Protein AF-A0A2V8XTC1-F1 (afdb_monomer_lite)

Structure (mmCIF, N/CA/C/O backbone):
data_AF-A0A2V8XTC1-F1
#
_entry.id   AF-A0A2V8XTC1-F1
#
loop_
_atom_site.group_PDB
_atom_site.id
_atom_site.type_symbol
_atom_site.label_atom_id
_atom_site.label_alt_id
_atom_site.label_comp_id
_atom_site.label_asym_id
_atom_site.label_entity_id
_atom_site.label_seq_id
_atom_site.pdbx_PDB_ins_code
_atom_site.Cartn_x
_atom_site.Cartn_y
_atom_site.Cartn_z
_atom_site.occupancy
_atom_site.B_iso_or_equiv
_atom_site.auth_seq_id
_atom_site.auth_comp_id
_atom_site.auth_asym_id
_atom_site.auth_atom_id
_atom_site.pdbx_PDB_model_num
ATOM 1 N N . MET A 1 1 ? -9.646 3.816 10.257 1.00 44.22 1 MET A N 1
ATOM 2 C CA . MET A 1 1 ? -8.232 3.570 10.601 1.00 44.22 1 MET A CA 1
ATOM 3 C C . MET A 1 1 ? -7.384 4.729 10.147 1.00 44.22 1 MET A C 1
ATOM 5 O O . MET A 1 1 ? -6.942 4.782 9.006 1.00 44.22 1 MET A O 1
ATOM 9 N N . PHE A 1 2 ? -7.213 5.684 11.042 1.00 36.72 2 PHE A N 1
ATOM 10 C CA . PHE A 1 2 ? -6.296 6.795 10.855 1.00 36.72 2 PHE A CA 1
ATOM 11 C C . PHE A 1 2 ? -5.339 6.811 12.044 1.00 36.72 2 PHE A C 1
ATOM 13 O O . PHE A 1 2 ? -5.648 6.252 13.095 1.00 36.72 2 PHE A O 1
ATOM 20 N N . LEU A 1 3 ? -4.159 7.390 11.849 1.00 37.78 3 LEU A N 1
ATOM 21 C CA . LEU A 1 3 ? -3.193 7.624 12.916 1.00 37.78 3 LEU A CA 1
ATOM 22 C C . LEU A 1 3 ? -3.721 8.790 13.762 1.00 37.78 3 LEU A C 1
ATOM 24 O 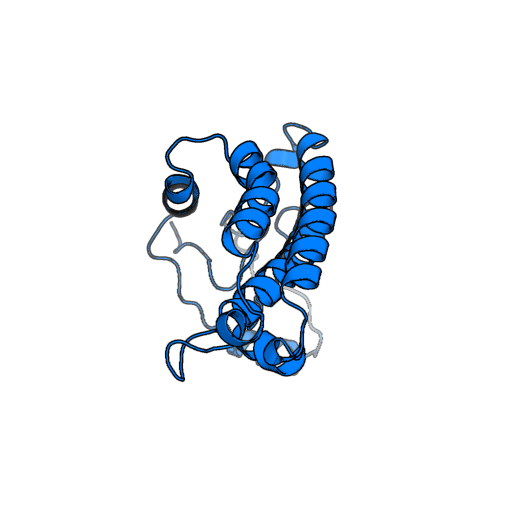O . LEU A 1 3 ? -4.017 9.846 13.206 1.00 37.78 3 LEU A O 1
ATOM 28 N N . SER A 1 4 ? -3.881 8.580 15.069 1.00 32.84 4 SER A N 1
ATOM 29 C CA . SER A 1 4 ? -4.336 9.607 16.015 1.00 32.84 4 SER A CA 1
ATOM 30 C C . SER A 1 4 ? -3.265 9.810 17.093 1.00 32.84 4 SER A C 1
ATOM 32 O O . SER A 1 4 ? -2.780 8.820 17.640 1.00 32.84 4 SER A O 1
ATOM 34 N N . PRO A 1 5 ? -2.900 11.054 17.431 1.00 33.25 5 PRO A N 1
ATOM 35 C CA . PRO A 1 5 ? -2.141 11.403 18.615 1.00 33.25 5 PRO A CA 1
ATOM 36 C C . PRO A 1 5 ? -3.135 11.659 19.755 1.00 33.25 5 PRO A C 1
ATOM 38 O O . PRO A 1 5 ? -3.891 12.624 19.717 1.00 33.25 5 PRO A O 1
ATOM 41 N N . TYR A 1 6 ? -3.177 10.779 20.752 1.00 38.81 6 TYR A N 1
ATOM 42 C CA . TYR A 1 6 ? -3.817 11.091 22.031 1.00 38.81 6 TYR A CA 1
ATOM 43 C C . TYR A 1 6 ? -2.766 11.153 23.141 1.00 38.81 6 TYR A C 1
ATOM 45 O O . TYR A 1 6 ? -1.759 10.444 23.118 1.00 38.81 6 TYR A O 1
ATOM 53 N N . VAL A 1 7 ? -3.030 12.060 24.079 1.00 35.69 7 VAL A N 1
ATOM 54 C CA . VAL A 1 7 ? -2.237 12.411 25.260 1.00 35.69 7 VAL A CA 1
ATOM 55 C C . VAL A 1 7 ? -2.168 11.227 26.230 1.00 35.69 7 VAL A C 1
ATOM 57 O O . VAL A 1 7 ? -3.188 10.618 26.545 1.00 35.69 7 VAL A O 1
ATOM 60 N N . VAL A 1 8 ? -0.968 10.909 26.723 1.00 35.47 8 VAL A N 1
ATOM 61 C CA . VAL A 1 8 ? -0.780 9.962 27.833 1.00 35.47 8 VAL A CA 1
ATOM 62 C C . VAL A 1 8 ? -0.975 10.742 29.141 1.00 35.47 8 VAL A C 1
ATOM 64 O O . VAL A 1 8 ? -0.319 11.774 29.293 1.00 35.47 8 VAL A O 1
ATOM 67 N N . PRO A 1 9 ? -1.827 10.302 30.088 1.00 28.55 9 PRO A N 1
ATOM 68 C CA . PRO A 1 9 ? -1.880 10.902 31.417 1.00 28.55 9 PRO A CA 1
ATOM 69 C C . PRO A 1 9 ? -0.514 10.757 32.086 1.00 28.55 9 PRO A C 1
ATOM 71 O O . PRO A 1 9 ? 0.107 9.696 32.009 1.00 28.55 9 PRO A O 1
ATOM 74 N N . THR A 1 10 ? -0.040 11.817 32.730 1.00 32.25 10 THR A N 1
ATOM 75 C CA . THR A 1 10 ? 1.204 11.847 33.501 1.00 32.25 10 THR A CA 1
ATOM 76 C C . THR A 1 10 ? 1.206 10.719 34.532 1.00 32.25 10 THR A C 1
ATOM 78 O O . THR A 1 10 ? 0.569 10.808 35.578 1.00 32.25 10 THR A O 1
ATOM 81 N N . MET A 1 11 ? 1.919 9.635 34.230 1.00 27.53 11 MET A N 1
ATOM 82 C CA . MET A 1 11 ? 2.185 8.570 35.185 1.00 27.53 11 MET A CA 1
ATOM 83 C C . MET A 1 11 ? 3.325 9.070 36.072 1.00 27.53 11 MET A C 1
ATOM 85 O O . MET A 1 11 ? 4.470 9.181 35.633 1.00 27.53 11 MET A O 1
ATOM 89 N N . THR A 1 12 ? 2.993 9.491 37.291 1.00 29.25 12 THR A N 1
ATOM 90 C CA . THR A 1 12 ? 3.982 9.910 38.283 1.00 29.25 12 THR A CA 1
ATOM 91 C C . THR A 1 12 ? 4.920 8.745 38.574 1.00 29.25 12 THR A C 1
ATOM 93 O O . THR A 1 12 ? 4.480 7.661 38.951 1.00 29.25 12 THR A O 1
ATOM 96 N N . LEU A 1 13 ? 6.214 8.991 38.362 1.00 35.03 13 LEU A N 1
ATOM 97 C CA . LEU A 1 13 ? 7.326 8.089 38.638 1.00 35.03 13 LEU A CA 1
ATOM 98 C C . LEU A 1 13 ? 7.396 7.772 40.134 1.00 35.03 13 LEU A C 1
ATOM 100 O O . LEU A 1 13 ? 8.091 8.454 40.878 1.00 35.03 13 LEU A O 1
ATOM 104 N N . THR A 1 14 ? 6.729 6.707 40.557 1.00 34.66 14 THR A N 1
ATOM 105 C CA . THR A 1 14 ? 7.167 5.911 41.704 1.00 34.66 14 THR A CA 1
ATOM 106 C C . THR A 1 14 ? 6.789 4.456 41.467 1.00 34.66 14 THR A C 1
ATOM 108 O O . THR A 1 14 ? 5.616 4.148 41.285 1.00 34.66 14 THR A O 1
ATOM 111 N N . ASP A 1 15 ? 7.815 3.607 41.541 1.00 30.95 15 ASP A N 1
ATOM 112 C CA . ASP A 1 15 ? 7.792 2.146 41.666 1.00 30.95 15 ASP A CA 1
ATOM 113 C C . ASP A 1 15 ? 7.724 1.305 40.374 1.00 30.95 15 ASP A C 1
ATOM 115 O O . ASP A 1 15 ? 6.682 1.130 39.754 1.00 30.95 15 ASP A O 1
ATOM 119 N N . VAL A 1 16 ? 8.880 0.800 39.923 1.00 31.53 16 VAL A N 1
ATOM 120 C CA . VAL A 1 16 ? 9.349 -0.581 40.170 1.00 31.53 16 VAL A CA 1
ATOM 121 C C . VAL A 1 16 ? 10.776 -0.701 39.612 1.00 31.53 16 VAL A C 1
ATOM 123 O O . VAL A 1 16 ? 11.065 -0.398 38.454 1.00 31.53 16 VAL A O 1
ATOM 126 N N . THR A 1 17 ? 11.689 -1.141 40.469 1.00 42.09 17 THR A N 1
ATOM 127 C CA . THR A 1 17 ? 13.104 -1.397 40.204 1.00 42.09 17 THR A CA 1
ATOM 128 C C . THR A 1 17 ? 13.308 -2.730 39.468 1.00 42.09 17 THR A C 1
ATOM 130 O O . THR A 1 17 ? 12.996 -3.802 39.981 1.00 42.09 17 THR A O 1
ATOM 133 N N . SER A 1 18 ? 13.884 -2.698 38.262 1.00 32.44 18 SER A N 1
ATOM 134 C CA . SER A 1 18 ? 14.581 -3.853 37.664 1.00 32.44 18 SER A CA 1
ATOM 135 C C . SER A 1 18 ? 15.552 -3.420 36.557 1.00 32.44 18 SER A C 1
ATOM 137 O O . SER A 1 18 ? 15.202 -2.560 35.745 1.00 32.44 18 SER A O 1
ATOM 139 N N . PRO A 1 19 ? 16.771 -3.994 36.484 1.00 39.88 19 PRO A N 1
ATOM 140 C CA . PRO A 1 19 ? 17.790 -3.565 35.539 1.00 39.88 19 PRO A CA 1
ATOM 141 C C . PRO A 1 19 ? 17.602 -4.284 34.195 1.00 39.88 19 PRO A C 1
ATOM 143 O O . PRO A 1 19 ? 18.129 -5.368 33.972 1.00 39.88 19 PRO A O 1
ATOM 146 N N . MET A 1 20 ? 16.865 -3.668 33.270 1.00 31.33 20 MET A N 1
ATOM 147 C CA . MET A 1 20 ? 16.914 -4.004 31.838 1.00 31.33 20 MET A CA 1
ATOM 148 C C . MET A 1 20 ? 17.448 -2.812 31.043 1.00 31.33 20 MET A C 1
ATOM 150 O O . MET A 1 20 ? 16.765 -2.192 30.230 1.00 31.33 20 MET A O 1
ATOM 154 N N . THR A 1 21 ? 18.706 -2.471 31.294 1.00 49.88 21 THR A N 1
ATOM 155 C CA . THR A 1 21 ? 19.408 -1.383 30.613 1.00 49.88 21 THR A CA 1
ATOM 156 C C . THR A 1 21 ? 20.340 -1.973 29.561 1.00 49.88 21 THR A C 1
ATOM 158 O O . THR A 1 21 ? 21.484 -2.259 29.886 1.00 49.88 21 THR A O 1
ATOM 161 N N . THR A 1 22 ? 19.880 -2.174 28.313 1.00 48.62 22 THR A N 1
ATOM 162 C CA . THR A 1 22 ? 20.702 -1.863 27.108 1.00 48.62 22 THR A CA 1
ATOM 163 C C . THR A 1 22 ? 20.023 -1.989 25.737 1.00 48.62 22 THR A C 1
ATOM 165 O O . THR A 1 22 ? 20.509 -1.353 24.811 1.00 48.62 22 THR A O 1
ATOM 168 N N . THR A 1 23 ? 18.901 -2.690 25.540 1.00 37.75 23 THR A N 1
ATOM 169 C CA . THR A 1 23 ? 18.301 -2.774 24.178 1.00 37.75 23 THR A CA 1
ATOM 170 C C . THR A 1 23 ? 17.239 -1.701 23.925 1.00 37.75 23 THR A C 1
ATOM 172 O O . THR A 1 23 ? 17.236 -1.059 22.873 1.00 37.75 23 THR A O 1
ATOM 175 N N . SER A 1 24 ? 16.390 -1.417 24.915 1.00 39.69 24 SER A N 1
ATOM 176 C CA . SER A 1 24 ? 15.317 -0.419 24.787 1.00 39.69 24 SER A CA 1
ATOM 177 C C . SER A 1 24 ? 15.843 1.011 24.636 1.00 39.69 24 SER A C 1
ATOM 179 O O . SER A 1 24 ? 15.265 1.792 23.891 1.00 39.69 24 SER A O 1
ATOM 181 N N . ALA A 1 25 ? 16.970 1.348 25.272 1.00 34.09 25 ALA A N 1
ATOM 182 C CA . ALA A 1 25 ? 17.568 2.686 25.204 1.00 34.09 25 ALA A CA 1
ATOM 183 C C . ALA A 1 25 ? 18.277 2.971 23.862 1.00 34.09 25 ALA A C 1
ATOM 185 O O . ALA A 1 25 ? 18.259 4.099 23.376 1.00 34.09 25 ALA A O 1
ATOM 186 N N . ILE A 1 26 ? 18.863 1.948 23.228 1.00 38.28 26 ILE A N 1
ATOM 187 C CA . ILE A 1 26 ? 19.508 2.081 21.910 1.00 38.28 26 ILE A CA 1
ATOM 188 C C . ILE A 1 26 ? 18.448 2.209 20.810 1.00 38.28 26 ILE A C 1
ATOM 190 O O . ILE A 1 26 ? 18.603 3.012 19.891 1.00 38.28 26 ILE A O 1
ATOM 194 N N . LEU A 1 27 ? 17.330 1.486 20.940 1.00 38.28 27 LEU A N 1
ATOM 195 C CA . LEU A 1 27 ? 16.167 1.676 20.074 1.00 38.28 27 LEU A CA 1
ATOM 196 C C . LEU A 1 27 ? 15.489 3.029 20.330 1.00 38.28 27 LEU A C 1
ATOM 198 O O . LEU A 1 27 ? 15.091 3.668 19.364 1.00 38.28 27 LEU A O 1
ATOM 202 N N . ALA A 1 28 ? 15.430 3.495 21.587 1.00 37.81 28 ALA A N 1
ATOM 203 C CA . ALA A 1 28 ? 14.896 4.806 21.977 1.00 37.81 28 ALA A CA 1
ATOM 204 C C . ALA A 1 28 ? 15.588 5.983 21.268 1.00 37.81 28 ALA A C 1
ATOM 206 O O . ALA A 1 28 ? 14.940 6.915 20.802 1.00 37.81 28 ALA A O 1
ATOM 207 N N . LYS A 1 29 ? 16.917 5.918 21.151 1.00 33.94 29 LYS A N 1
ATOM 208 C CA . LYS A 1 29 ? 17.742 7.022 20.642 1.00 33.94 29 LYS A CA 1
ATOM 209 C C . LYS A 1 29 ? 17.672 7.208 19.119 1.00 33.94 29 LYS A C 1
ATOM 211 O O . LYS A 1 29 ? 18.018 8.270 18.619 1.00 33.94 29 LYS A O 1
ATOM 216 N N . ARG A 1 30 ? 17.226 6.196 18.361 1.00 39.25 30 ARG A N 1
ATOM 217 C CA . ARG A 1 30 ? 17.163 6.259 16.886 1.00 39.25 30 ARG A CA 1
ATOM 218 C C . ARG A 1 30 ? 15.951 7.040 16.353 1.00 39.25 30 ARG A C 1
ATOM 220 O O . ARG A 1 30 ? 15.934 7.363 15.171 1.00 39.25 30 ARG A O 1
ATOM 227 N N . TRP A 1 31 ? 14.954 7.337 17.188 1.00 41.47 31 TRP A N 1
ATOM 228 C CA . TRP A 1 31 ? 13.700 7.987 16.772 1.00 41.47 31 TRP A CA 1
ATOM 229 C C . TRP A 1 31 ? 13.466 9.362 17.403 1.00 41.47 31 TRP A C 1
ATOM 231 O O . TRP A 1 31 ? 12.316 9.791 17.476 1.00 41.47 31 TRP A O 1
ATOM 241 N N . GLU A 1 32 ? 14.525 10.066 17.826 1.00 41.97 32 GLU A N 1
ATOM 242 C CA . GLU A 1 32 ? 14.412 11.466 18.258 1.00 41.97 32 GLU A CA 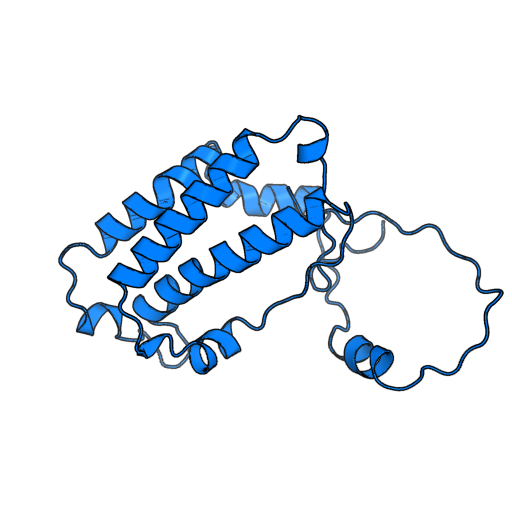1
ATOM 243 C C . GLU A 1 32 ? 13.554 12.274 17.266 1.00 41.97 32 GLU A C 1
ATOM 245 O O . GLU A 1 32 ? 13.767 12.299 16.054 1.00 41.97 32 GLU A O 1
ATOM 250 N N . THR A 1 33 ? 12.474 12.809 17.824 1.00 50.22 33 THR A N 1
ATOM 251 C CA . THR A 1 33 ? 11.203 13.133 17.182 1.00 50.22 33 THR A CA 1
ATOM 252 C C . THR A 1 33 ? 11.256 14.390 16.321 1.00 50.22 33 THR A C 1
ATOM 254 O O . THR A 1 33 ? 11.478 15.479 16.842 1.00 50.22 33 THR A O 1
ATOM 257 N N . ASN A 1 34 ? 10.863 14.273 15.051 1.00 50.69 34 ASN A N 1
ATOM 258 C CA . ASN A 1 34 ? 10.233 15.384 14.339 1.00 50.69 34 ASN A CA 1
ATOM 259 C C . ASN A 1 34 ? 8.761 15.429 14.762 1.00 50.69 34 ASN A C 1
ATOM 261 O O . ASN A 1 34 ? 7.925 14.722 14.197 1.00 50.69 34 ASN A O 1
ATOM 265 N N . ALA A 1 35 ? 8.446 16.208 15.799 1.00 57.38 35 ALA A N 1
ATOM 266 C CA . ALA A 1 35 ? 7.053 16.512 16.109 1.00 57.38 35 ALA A CA 1
ATOM 267 C C . ALA A 1 35 ? 6.410 17.172 14.880 1.00 57.38 35 ALA A C 1
ATOM 269 O O . ALA A 1 35 ? 7.008 18.038 14.239 1.00 57.38 35 ALA A O 1
ATOM 270 N N . MET A 1 36 ? 5.213 16.728 14.507 1.00 63.53 36 MET A N 1
ATOM 271 C CA . MET A 1 36 ? 4.511 17.320 13.376 1.00 63.53 36 MET A CA 1
ATOM 272 C C . MET A 1 36 ? 4.039 18.729 13.745 1.00 63.53 36 MET A C 1
ATOM 274 O O . MET A 1 36 ? 3.372 18.900 14.763 1.00 63.53 36 MET A O 1
ATOM 278 N N . ASN A 1 37 ? 4.310 19.710 12.879 1.00 79.44 37 ASN A N 1
ATOM 279 C CA . ASN A 1 37 ? 3.767 21.075 12.974 1.00 79.44 37 ASN A CA 1
ATOM 280 C C . ASN A 1 37 ? 2.285 21.148 12.533 1.00 79.44 37 ASN A C 1
ATOM 282 O O . ASN A 1 37 ? 1.853 22.137 11.946 1.00 79.44 37 ASN A O 1
ATOM 286 N N . GLU A 1 38 ? 1.520 20.075 12.736 1.00 75.19 38 GLU A N 1
ATOM 287 C CA . GLU A 1 38 ? 0.093 19.994 12.422 1.00 75.19 38 GLU A CA 1
ATOM 288 C C . GLU A 1 38 ? -0.611 19.029 13.388 1.00 75.19 38 GLU A C 1
ATOM 290 O O . GLU A 1 38 ? -0.014 18.065 13.879 1.00 75.19 38 GLU A O 1
ATOM 295 N N . THR A 1 39 ? -1.897 19.275 13.641 1.00 84.44 39 THR A N 1
ATOM 296 C CA . THR A 1 39 ? -2.746 18.384 14.440 1.00 84.44 39 THR A CA 1
ATOM 297 C C . THR A 1 39 ? -3.089 17.106 13.675 1.00 84.44 39 THR A C 1
ATOM 299 O O . THR A 1 39 ? -2.952 17.008 12.452 1.00 84.44 39 THR A O 1
ATOM 302 N N . ALA A 1 40 ? -3.630 16.118 14.389 1.00 77.75 40 ALA A N 1
ATOM 303 C CA . ALA A 1 40 ? -4.163 14.890 13.799 1.00 77.75 40 ALA A CA 1
ATOM 304 C C . ALA A 1 40 ? -5.174 15.158 12.680 1.00 77.75 40 ALA A C 1
ATOM 306 O O . ALA A 1 40 ? -5.114 14.547 11.611 1.00 77.75 40 ALA A O 1
ATOM 307 N N . GLN A 1 41 ? -6.126 16.063 12.935 1.00 81.88 41 GLN A N 1
ATOM 308 C CA . GLN A 1 41 ? -7.172 16.376 11.970 1.00 81.88 41 GLN A CA 1
ATOM 309 C C . GLN A 1 41 ? -6.585 17.068 10.743 1.00 81.88 41 GLN A C 1
ATOM 311 O O . GLN A 1 41 ? -6.959 16.709 9.629 1.00 81.88 41 GLN A O 1
ATOM 316 N N . GLN A 1 42 ? -5.648 18.002 10.930 1.00 87.12 42 GLN A N 1
ATOM 317 C CA . GLN A 1 42 ? -4.963 18.679 9.826 1.00 87.12 42 GLN A CA 1
ATOM 318 C C . GLN A 1 42 ? -4.183 17.678 8.965 1.00 87.12 42 GLN A C 1
ATOM 320 O O . GLN A 1 42 ? -4.339 17.670 7.742 1.00 87.12 42 GLN A O 1
ATOM 325 N N . TYR A 1 43 ? -3.461 16.747 9.596 1.00 84.06 43 TYR A N 1
ATOM 326 C CA . TYR A 1 43 ? -2.783 15.659 8.895 1.00 84.06 43 TYR A CA 1
ATOM 327 C C . TYR A 1 43 ? -3.762 14.796 8.088 1.00 84.06 43 TYR A C 1
ATOM 329 O O . TYR A 1 43 ? -3.562 14.568 6.893 1.00 84.06 43 TYR A O 1
ATOM 337 N N . ILE A 1 44 ? -4.853 14.334 8.709 1.00 84.94 44 ILE A N 1
ATOM 338 C CA . ILE A 1 44 ? -5.868 13.509 8.038 1.00 84.94 44 ILE A CA 1
ATOM 339 C C . ILE A 1 44 ? -6.487 14.269 6.862 1.00 84.94 44 ILE A C 1
ATOM 341 O O . ILE A 1 44 ? -6.621 13.699 5.778 1.00 84.94 44 ILE A O 1
ATOM 345 N N . GLN A 1 45 ? -6.826 15.548 7.031 1.00 87.62 45 GLN A N 1
ATOM 346 C CA . GLN A 1 45 ? -7.367 16.398 5.966 1.00 87.62 45 GLN A CA 1
ATOM 347 C C . GLN A 1 45 ? -6.381 16.534 4.805 1.00 87.62 45 GLN A C 1
ATOM 349 O O . GLN A 1 45 ? -6.749 16.298 3.657 1.00 87.62 45 GLN A O 1
ATOM 354 N N . ARG A 1 46 ? -5.110 16.825 5.089 1.00 90.44 46 ARG A N 1
ATOM 355 C CA . ARG A 1 46 ? -4.063 16.956 4.069 1.00 90.44 46 ARG A CA 1
ATOM 356 C C . ARG A 1 46 ? -3.843 15.662 3.291 1.00 90.44 46 ARG A C 1
ATOM 358 O O . ARG A 1 46 ? -3.705 15.687 2.071 1.00 90.44 46 ARG A O 1
ATOM 365 N N . ILE A 1 47 ? -3.828 14.517 3.973 1.00 87.62 47 ILE A N 1
ATOM 366 C CA . ILE A 1 47 ? -3.660 13.217 3.312 1.00 87.62 47 ILE A CA 1
ATOM 367 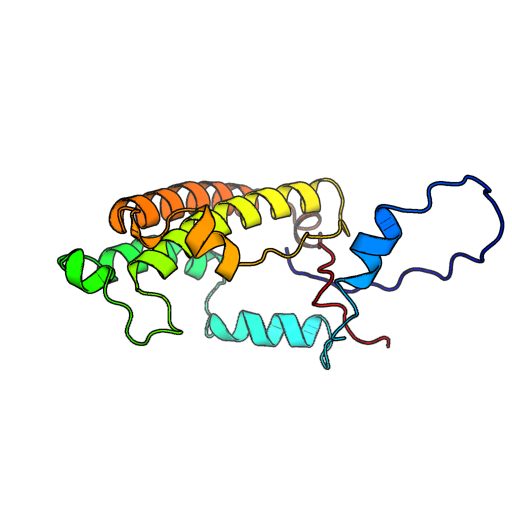C C . ILE A 1 47 ? -4.905 12.842 2.506 1.00 87.62 47 ILE A C 1
ATOM 369 O O . ILE A 1 47 ? -4.775 12.385 1.369 1.00 87.62 47 ILE A O 1
ATOM 373 N N . THR A 1 48 ? -6.103 13.057 3.049 1.00 87.56 48 THR A N 1
ATOM 374 C CA . THR A 1 48 ? -7.361 12.761 2.344 1.00 87.56 48 THR A CA 1
ATOM 375 C C . THR A 1 48 ? -7.648 13.743 1.207 1.00 87.56 48 THR A C 1
ATOM 377 O O . THR A 1 48 ? -8.314 13.365 0.250 1.00 87.56 48 THR A O 1
ATOM 380 N N . ALA A 1 49 ? -7.061 14.940 1.194 1.00 90.56 49 ALA A N 1
ATOM 381 C CA . ALA A 1 49 ? -7.134 15.835 0.038 1.00 90.56 49 ALA A CA 1
ATOM 382 C C . ALA A 1 49 ? -6.594 15.181 -1.252 1.00 90.56 49 ALA A C 1
ATOM 384 O O . ALA A 1 49 ? -7.115 15.444 -2.334 1.00 90.56 49 ALA A O 1
ATOM 385 N N . ASN A 1 50 ? -5.642 14.241 -1.147 1.00 89.88 50 ASN A N 1
ATOM 386 C CA . ASN A 1 50 ? -5.113 13.493 -2.298 1.00 89.88 50 ASN A CA 1
ATOM 387 C C . ASN A 1 50 ? -6.150 12.591 -2.988 1.00 89.88 50 ASN A C 1
ATOM 389 O O . ASN A 1 50 ? -5.896 12.109 -4.091 1.00 89.88 50 ASN A O 1
ATOM 393 N N . VAL A 1 51 ? -7.301 12.320 -2.357 1.00 91.38 51 VAL A N 1
ATOM 394 C CA . VAL A 1 51 ? -8.395 11.584 -3.010 1.00 91.38 51 VAL A CA 1
ATOM 395 C C . VAL A 1 51 ? -9.363 12.496 -3.770 1.00 91.38 51 VAL A C 1
ATOM 397 O O . VAL A 1 51 ? -10.306 11.985 -4.371 1.00 91.38 51 VAL A O 1
ATOM 400 N N . GLU A 1 52 ? -9.127 13.816 -3.802 1.00 92.38 52 GLU A N 1
ATOM 401 C CA . GLU A 1 52 ? -9.872 14.793 -4.620 1.00 92.38 52 GLU A CA 1
ATOM 402 C C . GLU A 1 52 ? -11.397 14.712 -4.410 1.00 92.38 52 GLU A C 1
ATOM 404 O O . GLU A 1 52 ? -12.177 14.664 -5.361 1.00 92.38 52 GLU A O 1
ATOM 409 N N . GLY A 1 53 ? -11.834 14.592 -3.152 1.00 90.38 53 GLY A N 1
ATOM 410 C CA . GLY A 1 53 ? -13.254 14.481 -2.791 1.00 90.38 53 GLY A CA 1
ATOM 411 C C . GLY A 1 53 ? -13.912 13.131 -3.118 1.00 90.38 53 GLY A C 1
ATOM 412 O O . GLY A 1 53 ? -15.094 12.940 -2.836 1.00 90.38 53 GLY A O 1
ATOM 413 N N . LYS A 1 54 ? -13.176 12.166 -3.685 1.00 92.62 54 LYS A N 1
ATOM 414 C CA . LYS A 1 54 ? -13.686 10.811 -3.945 1.00 92.62 54 LYS A CA 1
ATOM 415 C C . LYS A 1 54 ? -13.725 9.997 -2.654 1.00 92.62 54 LYS A C 1
ATOM 417 O O . LYS A 1 54 ? -12.925 10.194 -1.746 1.00 92.62 54 LYS A O 1
ATOM 422 N N . GLN A 1 55 ? -14.611 9.005 -2.602 1.00 92.94 55 GLN A N 1
ATOM 423 C CA . GLN A 1 55 ? -14.678 8.077 -1.472 1.00 92.94 55 GLN A CA 1
ATOM 424 C C . GLN A 1 55 ? -13.366 7.270 -1.351 1.00 92.94 55 GLN A C 1
ATOM 426 O O . GLN A 1 55 ? -13.035 6.530 -2.286 1.00 92.94 55 GLN A O 1
ATOM 431 N N . PRO A 1 56 ? -12.620 7.345 -0.225 1.00 91.44 56 PRO A N 1
ATOM 432 C CA . PRO A 1 56 ? -11.289 6.739 -0.112 1.00 91.44 56 PRO A CA 1
ATOM 433 C C . PRO A 1 56 ? -11.257 5.235 -0.404 1.00 91.44 56 PRO A C 1
ATOM 435 O O . PRO A 1 56 ? -10.362 4.757 -1.099 1.00 91.44 56 PRO A O 1
ATOM 438 N N . LEU A 1 57 ? -12.256 4.483 0.071 1.00 93.94 57 LEU A N 1
ATOM 439 C CA . LEU A 1 57 ? -12.350 3.043 -0.192 1.00 93.94 57 LEU A CA 1
ATOM 440 C C . LEU A 1 57 ? -12.587 2.734 -1.677 1.00 93.94 57 LEU A C 1
ATOM 442 O O . LEU A 1 57 ? -12.057 1.748 -2.186 1.00 93.94 57 LEU A O 1
ATOM 446 N N . ALA A 1 58 ? -13.328 3.584 -2.392 1.00 95.00 58 ALA A N 1
ATOM 447 C CA . ALA A 1 58 ? -13.540 3.427 -3.829 1.00 95.00 58 ALA A CA 1
ATOM 448 C C . ALA A 1 58 ? -12.253 3.712 -4.621 1.00 95.00 58 ALA A C 1
ATOM 450 O O . ALA A 1 58 ? -11.914 2.966 -5.541 1.00 95.00 58 ALA A O 1
ATOM 451 N N . VAL A 1 59 ? -11.490 4.739 -4.227 1.00 95.94 59 VAL A N 1
ATOM 452 C CA . VAL A 1 59 ? -10.172 5.032 -4.818 1.00 95.94 59 VAL A CA 1
ATOM 453 C C . VAL A 1 59 ? -9.213 3.863 -4.602 1.00 95.94 59 VAL A C 1
ATOM 455 O O . VAL A 1 59 ? -8.566 3.404 -5.548 1.00 95.94 59 VAL A O 1
ATOM 458 N N . GLN A 1 60 ? -9.166 3.327 -3.380 1.00 95.69 60 GLN A N 1
ATOM 459 C CA . GLN A 1 60 ? -8.357 2.154 -3.066 1.00 95.69 60 GLN A CA 1
ATOM 460 C C . GLN A 1 60 ? -8.768 0.930 -3.899 1.00 95.69 60 GLN A C 1
ATOM 462 O O . GLN A 1 60 ? -7.895 0.272 -4.469 1.00 95.69 60 GLN A O 1
ATOM 467 N N . ALA A 1 61 ? -10.067 0.656 -4.044 1.00 96.94 61 ALA A N 1
ATOM 468 C CA . ALA A 1 61 ? -10.567 -0.455 -4.859 1.00 96.94 61 ALA A CA 1
ATOM 469 C C . ALA A 1 61 ? -10.195 -0.322 -6.347 1.00 96.94 61 ALA A C 1
ATOM 471 O O . ALA A 1 61 ? -9.862 -1.307 -7.000 1.00 96.94 61 ALA A O 1
ATOM 472 N N . ALA A 1 62 ? -10.190 0.897 -6.889 1.00 97.12 62 ALA A N 1
ATOM 473 C CA . ALA A 1 62 ? -9.862 1.143 -8.293 1.00 97.12 62 ALA A CA 1
ATOM 474 C C . ALA A 1 62 ? -8.348 1.155 -8.596 1.00 97.12 62 ALA A C 1
ATOM 476 O O . ALA A 1 62 ? -7.956 1.140 -9.768 1.00 97.12 62 ALA A O 1
ATOM 477 N N . THR A 1 63 ? -7.489 1.211 -7.570 1.00 96.94 63 THR A N 1
ATOM 478 C CA . THR A 1 63 ? -6.047 1.458 -7.742 1.00 96.94 63 THR A CA 1
ATOM 479 C C . THR A 1 63 ? -5.357 0.344 -8.528 1.00 96.94 63 THR A C 1
ATOM 481 O O . THR A 1 63 ? -4.635 0.647 -9.474 1.00 96.94 63 THR A O 1
ATOM 484 N N . ALA A 1 64 ? -5.611 -0.930 -8.205 1.00 97.25 64 ALA A N 1
ATOM 485 C CA . ALA A 1 64 ? -4.953 -2.061 -8.870 1.00 97.25 64 ALA A CA 1
ATOM 486 C C . ALA A 1 64 ? -5.221 -2.062 -10.386 1.00 97.25 64 ALA A C 1
ATOM 488 O O . ALA A 1 64 ? -4.292 -1.983 -11.187 1.00 97.25 64 ALA A O 1
ATOM 489 N N . LYS A 1 65 ? -6.496 -1.955 -10.784 1.00 97.81 65 LYS A N 1
ATOM 490 C CA . LYS A 1 65 ? -6.907 -1.834 -12.194 1.00 97.81 65 LYS A CA 1
ATOM 491 C C . LYS A 1 65 ? -6.323 -0.596 -12.888 1.00 97.81 65 LYS A C 1
ATOM 493 O O . LYS A 1 65 ? -6.157 -0.575 -14.109 1.00 97.81 65 LYS A O 1
ATOM 498 N N . LYS A 1 66 ? -6.051 0.489 -12.155 1.00 98.12 66 LYS A N 1
ATOM 499 C CA . LYS A 1 66 ? -5.361 1.668 -12.706 1.00 98.12 66 LYS A CA 1
ATOM 500 C C . LYS A 1 66 ? -3.883 1.361 -12.969 1.00 98.12 66 LYS A C 1
ATOM 502 O O . LYS A 1 66 ? -3.415 1.676 -14.059 1.00 98.12 66 LYS A O 1
ATOM 507 N N . LEU A 1 67 ? -3.185 0.723 -12.028 1.00 98.25 67 LEU A N 1
ATOM 508 C CA . LEU A 1 67 ? -1.783 0.317 -12.189 1.00 98.25 67 LEU A CA 1
ATOM 509 C C . LEU A 1 67 ? -1.614 -0.662 -13.356 1.00 98.25 67 LEU A C 1
ATOM 511 O O . LEU A 1 67 ? -0.784 -0.418 -14.229 1.00 98.25 67 LEU A O 1
ATOM 515 N N . GLU A 1 68 ? -2.458 -1.695 -13.432 1.00 98.06 68 GLU A N 1
ATOM 516 C CA . GLU A 1 68 ? -2.474 -2.660 -14.541 1.00 98.06 68 GLU A CA 1
ATOM 517 C C . GLU A 1 68 ? -2.594 -1.969 -15.900 1.00 98.06 68 GLU A C 1
ATOM 519 O O . GLU A 1 68 ? -1.830 -2.259 -16.820 1.00 98.06 68 GLU A O 1
ATOM 524 N N . ARG A 1 69 ? -3.528 -1.017 -16.028 1.00 98.25 69 ARG A N 1
ATOM 525 C CA . ARG A 1 69 ? -3.716 -0.253 -17.269 1.00 98.25 69 ARG A CA 1
ATOM 526 C C . ARG A 1 69 ? -2.499 0.592 -17.623 1.00 98.25 69 ARG A C 1
ATOM 528 O O . ARG A 1 69 ? -2.148 0.639 -18.795 1.00 98.25 69 ARG A O 1
ATOM 535 N N . ILE A 1 70 ? -1.869 1.239 -16.642 1.00 97.56 70 ILE A N 1
ATOM 536 C CA . ILE A 1 70 ? -0.698 2.101 -16.867 1.00 97.56 70 ILE A CA 1
ATOM 537 C C . ILE A 1 70 ? 0.494 1.293 -17.394 1.00 97.56 70 ILE A C 1
ATOM 539 O O . ILE A 1 70 ? 1.219 1.778 -18.259 1.00 97.56 70 ILE A O 1
ATOM 543 N N . ILE A 1 71 ? 0.695 0.063 -16.911 1.00 97.94 71 ILE A N 1
ATOM 544 C CA . ILE A 1 71 ? 1.833 -0.771 -17.334 1.00 97.94 71 ILE A CA 1
ATOM 545 C C . ILE A 1 71 ? 1.523 -1.704 -18.510 1.00 97.94 71 ILE A C 1
ATOM 547 O O . ILE A 1 71 ? 2.417 -2.397 -19.009 1.00 97.94 71 ILE A O 1
ATOM 551 N N . LYS A 1 72 ? 0.266 -1.752 -18.962 1.00 97.50 72 LYS A N 1
ATOM 552 C CA . LYS A 1 72 ? -0.162 -2.619 -20.062 1.00 97.50 72 LYS A CA 1
ATOM 553 C C . LYS A 1 72 ? 0.619 -2.281 -21.333 1.00 97.50 72 LYS A C 1
ATOM 555 O O . LYS A 1 72 ? 0.685 -1.132 -21.750 1.00 97.50 72 LYS A O 1
ATOM 560 N N . GLY A 1 73 ? 1.222 -3.298 -21.948 1.00 97.19 73 GLY A N 1
ATOM 561 C CA . GLY A 1 73 ? 2.022 -3.141 -23.168 1.00 97.19 73 GLY A CA 1
ATOM 562 C C . GLY A 1 73 ? 3.374 -2.439 -22.981 1.00 97.19 73 GLY A C 1
ATOM 563 O O . GLY A 1 73 ? 4.132 -2.341 -23.941 1.00 97.19 73 GLY A O 1
ATOM 564 N N . VAL A 1 74 ? 3.728 -1.989 -21.771 1.00 98.31 74 VAL A N 1
ATOM 565 C CA . VAL A 1 74 ? 5.024 -1.346 -21.522 1.00 98.31 74 VAL A CA 1
ATOM 566 C C . VAL A 1 74 ? 6.121 -2.417 -21.400 1.00 98.31 74 VAL A C 1
ATOM 568 O O . VAL A 1 74 ? 5.997 -3.321 -20.562 1.00 98.31 74 VAL A O 1
ATOM 571 N N . PRO A 1 75 ? 7.214 -2.344 -22.186 1.00 98.06 75 PRO A N 1
ATOM 572 C CA . PRO A 1 75 ? 8.316 -3.295 -22.074 1.00 98.06 75 PRO A CA 1
ATOM 573 C C . PRO A 1 75 ? 8.945 -3.278 -20.678 1.00 98.06 75 PRO A C 1
ATOM 575 O O . PRO A 1 75 ? 9.196 -2.211 -20.114 1.00 98.06 75 PRO A O 1
ATOM 578 N N . THR A 1 76 ? 9.270 -4.453 -20.135 1.00 97.44 76 THR A N 1
ATOM 579 C CA . THR A 1 76 ? 9.850 -4.577 -18.784 1.00 97.44 76 THR A CA 1
ATOM 580 C C . THR A 1 76 ? 11.160 -3.799 -18.634 1.00 97.44 76 THR A C 1
ATOM 582 O O . THR A 1 76 ? 11.390 -3.197 -17.590 1.00 97.44 76 THR A O 1
ATOM 585 N N . ALA A 1 77 ? 11.977 -3.716 -19.689 1.00 97.81 77 ALA A N 1
ATOM 586 C CA . ALA A 1 77 ? 13.192 -2.899 -19.691 1.00 97.81 77 ALA A CA 1
ATOM 587 C C . ALA A 1 77 ? 12.909 -1.412 -19.402 1.00 97.81 77 ALA A C 1
ATOM 589 O O . ALA A 1 77 ? 13.640 -0.779 -18.645 1.00 97.81 77 ALA A O 1
ATOM 590 N N . LYS A 1 78 ? 11.806 -0.862 -19.934 1.00 98.25 78 LYS A N 1
ATOM 591 C CA . LYS A 1 78 ? 11.393 0.524 -19.665 1.00 98.25 78 LYS A CA 1
ATOM 592 C C . LYS A 1 78 ? 10.903 0.692 -18.227 1.00 98.25 78 LYS A C 1
ATOM 594 O O . LYS A 1 78 ? 11.222 1.695 -17.603 1.00 98.25 78 LYS A O 1
ATOM 599 N N . LEU A 1 79 ? 10.178 -0.292 -17.691 1.00 98.31 79 LEU A N 1
ATOM 600 C CA . LEU A 1 79 ? 9.706 -0.271 -16.300 1.00 98.31 79 LEU A CA 1
ATOM 601 C C . LEU A 1 79 ? 10.860 -0.337 -15.288 1.00 98.31 79 LEU A C 1
ATOM 603 O O . LEU A 1 79 ? 10.747 0.227 -14.205 1.00 98.31 79 LEU A O 1
ATOM 607 N N . ARG A 1 80 ? 11.970 -0.994 -15.644 1.00 98.19 80 ARG A N 1
ATOM 608 C CA . ARG A 1 80 ? 13.177 -1.117 -14.808 1.00 98.19 80 ARG A CA 1
ATOM 609 C C . ARG A 1 80 ? 14.130 0.071 -14.898 1.00 98.19 80 ARG A C 1
ATOM 611 O O . ARG A 1 80 ? 15.046 0.177 -14.090 1.00 98.19 80 ARG A O 1
ATOM 618 N N . LYS A 1 81 ? 13.946 0.970 -15.866 1.00 97.94 81 LYS A N 1
ATOM 619 C CA . LYS A 1 81 ? 14.826 2.128 -16.016 1.00 97.94 81 LYS A CA 1
ATOM 620 C C . LYS A 1 81 ? 14.551 3.133 -14.895 1.00 97.94 81 LYS A C 1
ATOM 622 O O . LYS A 1 81 ? 13.450 3.676 -14.809 1.00 97.94 81 LYS A O 1
ATOM 627 N N . ARG A 1 82 ? 15.558 3.403 -14.063 1.00 97.44 82 ARG A N 1
ATOM 628 C CA . ARG A 1 82 ? 15.524 4.526 -13.118 1.00 97.44 82 ARG A CA 1
ATOM 629 C C . ARG A 1 82 ? 15.626 5.852 -13.887 1.00 97.44 82 ARG A C 1
ATOM 631 O O . ARG A 1 82 ? 16.445 5.942 -14.807 1.00 97.44 82 ARG A O 1
ATOM 638 N N . PRO A 1 83 ? 14.809 6.868 -13.558 1.00 96.50 83 PRO A N 1
ATOM 639 C CA . PRO A 1 83 ? 14.869 8.161 -14.239 1.00 96.50 83 PRO A CA 1
ATOM 640 C C . PRO A 1 83 ? 16.076 9.005 -13.799 1.00 96.50 83 PRO A C 1
ATOM 642 O O . PRO A 1 83 ? 16.546 9.828 -14.576 1.00 96.50 83 PRO A O 1
ATOM 645 N N . ALA A 1 84 ? 16.593 8.773 -12.590 1.00 96.56 84 ALA A N 1
ATOM 646 C CA . ALA A 1 84 ? 17.827 9.345 -12.057 1.00 96.56 84 ALA A CA 1
ATOM 647 C C . ALA A 1 84 ? 18.414 8.390 -10.993 1.00 96.56 84 ALA A C 1
ATOM 649 O O . ALA A 1 84 ? 17.679 7.523 -10.508 1.00 96.56 84 ALA A O 1
ATOM 650 N N . PRO A 1 85 ? 19.705 8.503 -10.626 1.00 91.25 85 PRO A N 1
ATOM 651 C CA . PRO A 1 85 ? 20.345 7.592 -9.670 1.00 91.25 85 PRO A CA 1
ATOM 652 C C . PRO A 1 85 ? 19.640 7.498 -8.307 1.00 91.25 85 PRO A C 1
ATOM 654 O O . PRO A 1 85 ? 19.552 6.408 -7.742 1.00 91.25 85 PRO A O 1
ATOM 657 N N . ASP A 1 86 ? 19.094 8.617 -7.825 1.00 92.38 86 ASP A N 1
ATOM 658 C CA . ASP A 1 86 ? 18.405 8.782 -6.537 1.00 92.38 86 ASP A CA 1
ATOM 659 C C . ASP A 1 86 ? 16.888 8.527 -6.610 1.00 92.38 86 ASP A C 1
ATOM 661 O O . ASP A 1 86 ? 16.167 8.742 -5.637 1.00 92.38 86 ASP A O 1
ATOM 665 N N . LYS A 1 87 ? 16.372 8.103 -7.769 1.00 95.56 87 LYS A N 1
ATOM 666 C CA . LYS A 1 87 ? 14.942 7.864 -7.984 1.00 95.56 87 LYS A CA 1
ATOM 667 C C . LYS A 1 87 ? 14.675 6.399 -8.269 1.00 95.56 87 LYS A C 1
ATOM 669 O O . LYS A 1 87 ? 15.368 5.761 -9.060 1.00 95.56 87 LYS A O 1
ATOM 674 N N . TRP A 1 88 ? 13.603 5.886 -7.683 1.00 98.06 88 TRP A N 1
ATOM 675 C CA . TRP A 1 88 ? 13.125 4.546 -7.984 1.00 98.06 88 TRP A CA 1
ATOM 676 C C . TRP A 1 88 ? 12.596 4.457 -9.420 1.00 98.06 88 TRP A C 1
ATOM 678 O O . TRP A 1 88 ? 11.993 5.387 -9.963 1.00 98.06 88 TRP A O 1
ATOM 688 N N . SER A 1 89 ? 12.820 3.306 -10.039 1.00 98.44 89 SER A N 1
ATOM 689 C CA . SER A 1 89 ? 12.170 2.896 -11.279 1.00 98.44 89 SER A CA 1
ATOM 690 C C . SER A 1 89 ? 10.693 2.584 -11.034 1.00 98.44 89 SER A C 1
ATOM 692 O O . SER A 1 89 ? 10.257 2.348 -9.905 1.00 98.44 89 SER A O 1
ATOM 694 N N . VAL A 1 90 ? 9.906 2.504 -12.110 1.00 98.38 90 VAL A N 1
ATOM 695 C CA . VAL A 1 90 ? 8.501 2.073 -12.009 1.00 98.38 90 VAL A CA 1
ATOM 696 C C . VAL A 1 90 ? 8.410 0.669 -11.408 1.00 98.38 90 VAL A C 1
ATOM 698 O O . VAL A 1 90 ? 7.533 0.411 -10.592 1.00 98.38 90 VAL A O 1
ATOM 701 N N . ASN A 1 91 ? 9.330 -0.230 -11.762 1.00 98.62 91 ASN A N 1
ATOM 702 C CA . ASN A 1 91 ? 9.382 -1.584 -11.216 1.00 98.62 91 ASN A CA 1
ATOM 703 C C . ASN A 1 91 ? 9.544 -1.596 -9.687 1.00 98.62 91 ASN A C 1
ATOM 705 O O . ASN A 1 91 ? 8.818 -2.307 -8.995 1.00 98.62 91 ASN A O 1
ATOM 709 N N . GLU A 1 92 ? 10.456 -0.775 -9.168 1.00 98.62 92 GLU A N 1
ATOM 710 C CA . GLU A 1 92 ? 10.710 -0.666 -7.728 1.00 98.62 92 GLU A CA 1
ATOM 711 C C . GLU A 1 92 ? 9.520 -0.048 -6.988 1.00 98.62 92 GLU A C 1
ATOM 713 O O . GLU A 1 92 ? 9.136 -0.544 -5.932 1.00 98.62 92 GLU A O 1
ATOM 718 N N . ILE A 1 93 ? 8.860 0.951 -7.583 1.00 98.56 93 ILE A N 1
ATOM 719 C CA . ILE A 1 93 ? 7.624 1.529 -7.035 1.00 98.56 93 ILE A CA 1
ATOM 720 C C . ILE A 1 93 ? 6.519 0.467 -6.939 1.00 98.56 93 ILE A C 1
ATOM 722 O O . ILE A 1 93 ? 5.841 0.373 -5.920 1.00 98.56 93 ILE A O 1
ATOM 726 N N . LEU A 1 94 ? 6.327 -0.359 -7.971 1.00 98.75 94 LEU A N 1
ATOM 727 C CA . LEU A 1 94 ? 5.294 -1.403 -7.959 1.00 98.75 94 LEU A CA 1
ATOM 728 C C . LEU A 1 94 ? 5.575 -2.487 -6.915 1.00 98.75 94 LEU A C 1
ATOM 730 O O . LEU A 1 94 ? 4.646 -2.943 -6.249 1.00 98.75 94 LEU A O 1
ATOM 734 N N . ALA A 1 95 ? 6.838 -2.888 -6.759 1.00 98.69 95 ALA A N 1
ATOM 735 C CA . ALA A 1 95 ? 7.258 -3.803 -5.701 1.00 98.69 95 ALA A CA 1
ATOM 736 C C . ALA A 1 95 ? 7.013 -3.210 -4.304 1.00 98.69 95 ALA A C 1
ATOM 738 O O . ALA A 1 95 ? 6.417 -3.869 -3.454 1.00 98.69 95 ALA A O 1
ATOM 739 N N . HIS A 1 96 ? 7.385 -1.945 -4.102 1.00 98.31 96 HIS A N 1
ATOM 740 C CA . HIS A 1 96 ? 7.152 -1.230 -2.852 1.00 98.31 96 HIS A CA 1
ATOM 741 C C . HIS A 1 96 ? 5.662 -1.145 -2.497 1.00 98.31 96 HIS A C 1
ATOM 743 O O . HIS A 1 96 ? 5.286 -1.394 -1.352 1.00 98.31 96 HIS A O 1
ATOM 749 N N . LEU A 1 97 ? 4.793 -0.839 -3.468 1.00 98.19 97 LEU A N 1
ATOM 750 C CA . LEU A 1 97 ? 3.344 -0.821 -3.248 1.00 98.19 97 LEU A CA 1
ATOM 751 C C . LEU A 1 97 ? 2.829 -2.197 -2.805 1.00 98.19 97 LEU A C 1
ATOM 753 O O . LEU A 1 97 ? 2.027 -2.278 -1.875 1.00 98.19 97 LEU A O 1
ATOM 757 N N . ALA A 1 98 ? 3.303 -3.272 -3.441 1.00 98.44 98 ALA A N 1
ATOM 758 C CA . ALA A 1 98 ? 2.892 -4.637 -3.125 1.00 98.44 98 ALA A CA 1
ATOM 759 C C . ALA A 1 98 ? 3.252 -5.056 -1.691 1.00 98.44 98 ALA A C 1
ATOM 761 O O . ALA A 1 98 ? 2.436 -5.683 -1.016 1.00 98.44 98 ALA A O 1
ATOM 762 N N . ASP A 1 99 ? 4.443 -4.697 -1.211 1.00 97.94 99 ASP A N 1
ATOM 763 C CA . ASP A 1 99 ? 4.871 -5.030 0.153 1.00 97.94 99 ASP A CA 1
ATOM 764 C C . ASP A 1 99 ? 4.272 -4.069 1.191 1.00 97.94 99 ASP A C 1
ATOM 766 O O . ASP A 1 99 ? 3.926 -4.476 2.303 1.00 97.94 99 ASP A O 1
ATOM 770 N N . THR A 1 100 ? 4.043 -2.809 0.813 1.00 96.25 100 THR A N 1
ATOM 771 C CA . THR A 1 100 ? 3.337 -1.839 1.661 1.00 96.25 100 THR A CA 1
ATOM 772 C C . THR A 1 100 ? 1.924 -2.314 1.989 1.00 96.25 100 THR A C 1
ATOM 774 O O . THR A 1 100 ? 1.502 -2.183 3.134 1.00 96.25 100 THR A O 1
ATOM 777 N N . GLU A 1 101 ? 1.200 -2.928 1.047 1.00 96.69 101 GLU A N 1
ATOM 778 C CA . GLU A 1 101 ? -0.127 -3.499 1.328 1.00 96.69 101 GLU A CA 1
ATOM 779 C C . GLU A 1 101 ? -0.099 -4.612 2.379 1.00 96.69 101 GLU A C 1
ATOM 781 O O . GLU A 1 101 ? -1.028 -4.716 3.186 1.00 96.69 101 GLU A O 1
ATOM 786 N N . ILE A 1 102 ? 0.964 -5.420 2.411 1.00 96.94 102 ILE A N 1
ATOM 787 C CA . ILE A 1 102 ? 1.140 -6.469 3.423 1.00 96.94 102 ILE A CA 1
ATOM 788 C C . ILE A 1 102 ? 1.320 -5.824 4.795 1.00 96.94 102 ILE A C 1
ATOM 790 O O . ILE A 1 102 ? 0.617 -6.171 5.746 1.00 96.94 102 ILE A O 1
ATOM 794 N N . VAL A 1 103 ? 2.217 -4.841 4.897 1.00 95.62 103 VAL A N 1
ATOM 795 C CA . VAL A 1 103 ? 2.489 -4.154 6.166 1.00 95.62 103 VAL A CA 1
ATOM 796 C C . VAL A 1 103 ? 1.297 -3.334 6.642 1.00 95.62 103 VAL A C 1
ATOM 798 O O . VAL A 1 103 ? 0.989 -3.348 7.833 1.00 95.62 103 VAL A O 1
ATOM 801 N N . VAL A 1 104 ? 0.574 -2.667 5.742 1.00 93.94 104 VAL A N 1
ATOM 802 C CA . VAL A 1 104 ? -0.694 -2.004 6.073 1.00 93.94 104 VAL A CA 1
ATOM 803 C C . VAL A 1 104 ? -1.695 -3.039 6.579 1.00 93.94 104 VAL A C 1
ATOM 805 O O . VAL A 1 104 ? -2.246 -2.854 7.660 1.00 93.94 104 VAL A O 1
ATOM 808 N N . GLY A 1 105 ? -1.857 -4.165 5.881 1.00 96.62 105 GLY A N 1
ATOM 809 C CA . GLY A 1 105 ? -2.693 -5.288 6.311 1.00 96.62 105 GLY A CA 1
ATOM 810 C C . GLY A 1 105 ? -2.385 -5.764 7.729 1.00 96.62 105 GLY A C 1
ATOM 811 O O . GLY A 1 105 ? -3.303 -5.929 8.539 1.00 96.62 105 GLY A O 1
ATOM 812 N N . PHE A 1 106 ? -1.106 -5.948 8.043 1.00 96.00 106 PHE A N 1
ATOM 813 C CA . PHE A 1 106 ? -0.637 -6.334 9.371 1.00 96.00 106 PHE A CA 1
ATOM 814 C C . PHE A 1 106 ? -0.932 -5.259 10.427 1.00 96.00 106 PHE A C 1
ATOM 816 O O . PHE A 1 106 ? -1.546 -5.553 11.451 1.00 96.00 106 PHE A O 1
ATOM 823 N N . ARG A 1 107 ? -0.589 -3.993 10.155 1.00 94.69 107 ARG A N 1
ATOM 824 C CA . ARG A 1 107 ? -0.845 -2.868 11.072 1.00 94.69 107 ARG A CA 1
ATOM 825 C C . ARG A 1 107 ? -2.329 -2.686 11.369 1.00 94.69 107 ARG A C 1
ATOM 827 O O . ARG A 1 107 ? -2.680 -2.408 12.509 1.00 94.69 107 ARG A O 1
ATOM 834 N N . MET A 1 108 ? -3.200 -2.863 10.374 1.00 95.88 108 MET A N 1
ATOM 835 C CA . MET A 1 108 ? -4.648 -2.813 10.590 1.00 95.88 108 MET A CA 1
ATOM 836 C C . MET A 1 108 ? -5.080 -3.848 11.633 1.00 95.88 108 MET A C 1
ATOM 838 O O . MET A 1 108 ? -5.814 -3.518 12.554 1.00 95.88 108 MET A O 1
ATOM 842 N N . ARG A 1 109 ? -4.579 -5.082 11.548 1.00 96.50 109 ARG A N 1
ATOM 843 C CA . ARG A 1 109 ? -4.932 -6.153 12.493 1.00 96.50 109 ARG A CA 1
ATOM 844 C C . ARG A 1 109 ? -4.433 -5.860 13.908 1.00 96.50 109 ARG A C 1
ATOM 846 O O . ARG A 1 109 ? -5.210 -6.013 14.840 1.00 96.50 109 ARG A O 1
ATOM 853 N N . LEU A 1 110 ? -3.213 -5.336 14.053 1.00 95.25 110 LEU A N 1
ATOM 854 C CA . LEU A 1 110 ? -2.711 -4.880 15.356 1.00 95.25 110 LEU A CA 1
ATOM 855 C C . LEU A 1 110 ? -3.569 -3.753 15.949 1.00 95.25 110 LEU A C 1
ATOM 857 O O . LEU A 1 110 ? -3.872 -3.770 17.133 1.00 95.25 110 LEU A O 1
ATOM 861 N N . ILE A 1 111 ? -3.987 -2.781 15.132 1.00 96.06 111 ILE A N 1
ATOM 862 C CA . ILE A 1 111 ? -4.830 -1.664 15.585 1.00 96.06 111 ILE A CA 1
ATOM 863 C C . ILE A 1 111 ? -6.233 -2.138 15.993 1.00 96.06 111 ILE A C 1
ATOM 865 O O . ILE A 1 111 ? -6.826 -1.557 16.899 1.00 96.06 111 ILE A O 1
ATOM 869 N N . LEU A 1 112 ? -6.786 -3.151 15.314 1.00 96.62 112 LEU A N 1
ATOM 870 C CA . LEU A 1 112 ? -8.086 -3.724 15.687 1.00 96.62 112 LEU A CA 1
ATOM 871 C C . LEU A 1 112 ? -8.030 -4.466 17.014 1.00 96.62 112 LEU A C 1
ATOM 873 O O . LEU A 1 112 ? -9.004 -4.416 17.756 1.00 96.62 112 LEU A O 1
ATOM 877 N N . ASP A 1 113 ? -6.919 -5.151 17.270 1.00 95.88 113 ASP A N 1
ATOM 878 C CA . ASP A 1 113 ? -6.684 -5.909 18.495 1.00 95.88 113 ASP A CA 1
ATOM 879 C C . ASP A 1 113 ? -6.395 -4.983 19.687 1.00 95.88 113 ASP A C 1
ATOM 881 O O . ASP A 1 113 ? -7.052 -5.065 20.723 1.00 95.88 113 ASP A O 1
ATOM 885 N N . ALA A 1 114 ? -5.474 -4.033 19.505 1.00 94.75 114 ALA A N 1
ATOM 886 C CA . ALA A 1 114 ? -5.028 -3.102 20.535 1.00 94.75 114 ALA A CA 1
ATOM 887 C C . ALA A 1 114 ? -5.004 -1.654 20.001 1.00 94.75 114 ALA A C 1
ATOM 889 O O . ALA A 1 114 ? -3.979 -1.174 19.495 1.00 94.75 114 ALA A O 1
ATOM 890 N N . PRO A 1 115 ? -6.123 -0.915 20.112 1.00 93.69 115 PRO A N 1
ATOM 891 C CA . PRO A 1 115 ? -6.177 0.491 19.728 1.00 93.69 115 PRO A CA 1
ATOM 892 C C . PRO A 1 115 ? -5.131 1.313 20.489 1.00 93.69 115 PRO A C 1
ATOM 894 O O . PRO A 1 115 ? -4.974 1.183 21.698 1.00 93.69 115 PRO A O 1
ATOM 897 N N . GLY A 1 116 ? -4.411 2.170 19.773 1.00 88.62 116 GLY A N 1
ATOM 898 C CA . GLY A 1 116 ? -3.272 2.917 20.299 1.00 88.62 116 GLY A CA 1
ATOM 899 C C . GLY A 1 116 ? -1.936 2.183 20.173 1.00 88.62 116 GLY A C 1
ATOM 900 O O . GLY A 1 116 ? -0.914 2.756 20.538 1.00 88.62 116 GLY A O 1
ATOM 901 N N . THR A 1 117 ? -1.889 0.966 19.614 1.00 90.88 117 THR A N 1
ATOM 902 C CA . THR A 1 117 ? -0.617 0.251 19.420 1.00 90.88 117 THR A CA 1
ATOM 903 C C . THR A 1 117 ? 0.407 1.100 18.650 1.00 90.88 117 THR A C 1
ATOM 905 O O . THR A 1 117 ? 0.058 1.729 17.637 1.00 90.88 117 THR A O 1
ATOM 908 N N . PRO A 1 118 ? 1.685 1.113 19.072 1.00 88.31 118 PRO A N 1
ATOM 909 C CA . PRO A 1 118 ? 2.759 1.674 18.270 1.00 88.31 118 PRO A CA 1
ATOM 910 C C . PRO A 1 118 ? 2.834 0.976 16.909 1.00 88.31 118 PRO A C 1
ATOM 912 O O . PRO A 1 118 ? 2.835 -0.254 16.828 1.00 88.31 118 PRO A O 1
ATOM 915 N N . VAL A 1 119 ? 2.911 1.752 15.828 1.00 86.25 119 VAL A N 1
ATOM 916 C CA . VAL A 1 119 ? 3.180 1.233 14.485 1.00 86.25 119 VAL A CA 1
ATOM 917 C C . VAL A 1 119 ? 4.647 1.464 14.150 1.00 86.25 119 VAL A C 1
ATOM 919 O O . VAL A 1 119 ? 5.135 2.592 14.133 1.00 86.25 119 VAL A O 1
ATOM 922 N N . VAL A 1 120 ? 5.357 0.366 13.897 1.00 80.81 120 VAL A N 1
ATOM 923 C CA . VAL A 1 120 ? 6.791 0.374 13.592 1.00 80.81 120 VAL A CA 1
ATOM 924 C C . VAL A 1 120 ? 7.024 1.068 12.256 1.00 80.81 120 VAL A C 1
ATOM 926 O O . VAL A 1 120 ? 6.438 0.653 11.255 1.00 80.81 120 VAL A O 1
ATOM 929 N N . ALA A 1 121 ? 7.866 2.101 12.231 1.00 81.56 121 ALA A N 1
ATOM 930 C CA . ALA A 1 121 ? 8.316 2.734 10.996 1.00 81.56 121 ALA A CA 1
ATOM 931 C C . ALA A 1 121 ? 9.158 1.760 10.159 1.00 81.56 121 ALA A C 1
ATOM 933 O O . ALA A 1 121 ? 9.829 0.879 10.696 1.00 81.56 121 ALA A O 1
ATOM 934 N N . VAL A 1 122 ? 9.093 1.896 8.837 1.00 81.88 122 VAL A N 1
ATOM 935 C CA . VAL A 1 122 ? 9.820 1.024 7.909 1.00 81.88 122 VAL A CA 1
ATOM 936 C C . VAL A 1 122 ? 10.768 1.869 7.077 1.00 81.88 122 VAL A C 1
ATOM 938 O O . VAL A 1 122 ? 10.364 2.893 6.531 1.00 81.88 122 VAL A O 1
ATOM 941 N N . ASP A 1 123 ? 12.021 1.431 6.979 1.00 89.62 123 ASP A N 1
ATOM 942 C CA . ASP A 1 123 ? 12.988 2.021 6.059 1.00 89.62 123 ASP A CA 1
ATOM 943 C C . ASP A 1 123 ? 12.687 1.509 4.647 1.00 89.62 123 ASP A C 1
ATOM 945 O O . ASP A 1 123 ? 13.082 0.411 4.243 1.00 89.62 123 ASP A O 1
ATOM 949 N N . GLN A 1 124 ? 11.913 2.308 3.919 1.00 89.62 124 GLN A N 1
ATOM 950 C CA . GLN A 1 124 ? 11.451 1.975 2.579 1.00 89.62 124 GLN A CA 1
ATOM 951 C C . GLN A 1 124 ? 12.596 1.865 1.560 1.00 89.62 124 GLN A C 1
ATOM 953 O O . GLN A 1 124 ? 12.486 1.083 0.618 1.00 89.62 124 GLN A O 1
ATOM 958 N N . ASP A 1 125 ? 13.694 2.606 1.743 1.00 92.25 125 ASP A N 1
ATOM 959 C CA . ASP A 1 125 ? 14.846 2.561 0.839 1.00 92.25 125 ASP A CA 1
ATOM 960 C C . ASP A 1 125 ? 15.665 1.288 1.079 1.00 92.25 125 ASP A C 1
ATOM 962 O O . ASP A 1 125 ? 16.107 0.631 0.130 1.00 92.25 125 ASP A O 1
ATOM 966 N N . SER A 1 126 ? 15.780 0.857 2.339 1.00 94.44 126 SER A N 1
ATOM 967 C CA . SER A 1 126 ? 16.374 -0.440 2.685 1.00 94.44 126 SER A CA 1
ATOM 968 C C . SER A 1 126 ? 15.615 -1.619 2.057 1.00 94.44 126 SER A C 1
ATOM 970 O O . SER A 1 126 ? 16.229 -2.601 1.617 1.00 94.44 126 SER A O 1
ATOM 972 N N . TRP A 1 127 ? 14.286 -1.526 1.941 1.00 95.50 127 TRP A N 1
ATOM 973 C CA . TRP A 1 127 ? 13.461 -2.560 1.303 1.00 95.50 127 TRP A CA 1
ATOM 974 C C . TRP A 1 127 ? 13.738 -2.741 -0.183 1.00 95.50 127 TRP A C 1
ATOM 976 O O . TRP A 1 127 ? 13.676 -3.869 -0.667 1.00 95.50 127 TRP A O 1
ATOM 986 N N . VAL A 1 128 ? 14.104 -1.675 -0.899 1.00 95.94 128 VAL A N 1
ATOM 987 C CA . VAL A 1 128 ? 14.457 -1.779 -2.324 1.00 95.94 128 VAL A CA 1
ATOM 988 C C . VAL A 1 128 ? 15.577 -2.793 -2.526 1.00 95.94 128 VAL A C 1
ATOM 990 O O . VAL A 1 128 ? 15.499 -3.644 -3.412 1.00 95.94 128 VAL A O 1
ATOM 993 N N . THR A 1 129 ? 16.589 -2.732 -1.660 1.00 95.19 129 THR A N 1
ATOM 994 C CA . THR A 1 129 ? 17.765 -3.601 -1.740 1.00 95.19 129 THR A CA 1
ATOM 995 C C . THR A 1 129 ? 17.488 -4.979 -1.142 1.00 95.19 129 THR A C 1
ATOM 997 O O . THR A 1 129 ? 17.736 -5.994 -1.792 1.00 95.19 129 THR A O 1
ATOM 1000 N N . SER A 1 130 ? 16.952 -5.034 0.082 1.00 96.50 130 SER A N 1
ATOM 1001 C CA . SER A 1 130 ? 16.717 -6.300 0.800 1.00 96.50 130 SER A CA 1
ATOM 1002 C C . SER A 1 130 ? 15.605 -7.154 0.184 1.00 96.50 130 SER A C 1
ATOM 1004 O O . SER A 1 130 ? 15.677 -8.378 0.223 1.00 96.50 130 SER A O 1
ATOM 1006 N N . GLY A 1 131 ? 14.605 -6.524 -0.434 1.00 96.12 131 GLY A N 1
ATOM 1007 C CA . GLY A 1 131 ? 13.529 -7.187 -1.170 1.00 96.12 131 GLY A CA 1
ATOM 1008 C C . GLY A 1 131 ? 13.853 -7.469 -2.640 1.00 96.12 131 GLY A C 1
ATOM 1009 O O . GLY A 1 131 ? 12.985 -7.969 -3.360 1.00 96.12 131 GLY A O 1
ATOM 1010 N N . HIS A 1 132 ? 15.065 -7.137 -3.104 1.00 97.25 132 HIS A N 1
ATOM 1011 C CA . HIS A 1 132 ? 15.515 -7.310 -4.491 1.00 97.25 132 HIS A CA 1
ATOM 1012 C C . HIS A 1 132 ? 14.532 -6.739 -5.526 1.00 97.25 132 HIS A C 1
ATOM 1014 O O . HIS A 1 132 ? 14.151 -7.402 -6.504 1.00 97.25 132 HIS A O 1
ATOM 1020 N N . TYR A 1 133 ? 14.054 -5.516 -5.291 1.00 98.00 133 TYR A N 1
ATOM 1021 C CA . TYR A 1 133 ? 12.971 -4.922 -6.077 1.00 98.00 133 TYR A CA 1
ATOM 1022 C C . TYR A 1 133 ? 13.337 -4.753 -7.551 1.00 98.00 133 TYR A C 1
ATOM 1024 O O . TYR A 1 133 ? 12.469 -4.882 -8.414 1.00 98.00 133 TYR A O 1
ATOM 1032 N N . GLU A 1 134 ? 14.615 -4.564 -7.870 1.00 96.88 134 GLU A N 1
ATOM 1033 C CA . GLU A 1 134 ? 15.126 -4.474 -9.236 1.00 96.88 134 GLU A CA 1
ATOM 1034 C C . GLU A 1 134 ? 14.893 -5.761 -10.046 1.00 96.88 134 GLU A C 1
ATOM 1036 O O . GLU A 1 134 ? 14.695 -5.710 -11.266 1.00 96.88 134 GLU A O 1
ATOM 1041 N N . LYS A 1 135 ? 14.859 -6.919 -9.372 1.00 97.19 135 LYS A N 1
ATOM 1042 C CA . LYS A 1 135 ? 14.694 -8.245 -9.992 1.00 97.19 135 LYS A CA 1
ATOM 1043 C C . LYS A 1 135 ? 13.243 -8.698 -10.084 1.00 97.19 135 LYS A C 1
ATOM 1045 O O . LYS A 1 135 ? 12.948 -9.564 -10.912 1.00 97.19 135 LYS A O 1
ATOM 1050 N N . ARG A 1 136 ? 12.335 -8.125 -9.286 1.00 97.75 136 ARG A N 1
ATOM 1051 C CA . ARG A 1 136 ? 10.915 -8.511 -9.299 1.00 97.75 136 ARG A CA 1
ATOM 1052 C C . ARG A 1 136 ? 10.294 -8.285 -10.681 1.00 97.75 136 ARG A C 1
ATOM 1054 O O . ARG A 1 136 ? 10.729 -7.434 -11.462 1.00 97.75 136 ARG A O 1
ATOM 1061 N N . ASP A 1 137 ? 9.297 -9.106 -11.000 1.00 98.00 137 ASP A N 1
ATOM 1062 C CA . ASP A 1 137 ? 8.462 -8.905 -12.182 1.00 98.00 137 ASP A CA 1
ATOM 1063 C C . ASP A 1 137 ? 7.398 -7.847 -11.846 1.00 98.00 137 ASP A C 1
ATOM 1065 O O . ASP A 1 137 ? 6.577 -8.090 -10.955 1.00 98.00 137 ASP A O 1
ATOM 1069 N N . PRO A 1 138 ? 7.361 -6.704 -12.557 1.00 98.06 138 PRO A N 1
ATOM 1070 C CA . PRO A 1 138 ? 6.437 -5.617 -12.242 1.00 98.06 138 PRO A CA 1
ATOM 1071 C C . PRO A 1 138 ? 4.968 -6.045 -12.322 1.00 98.06 138 PRO A C 1
ATOM 1073 O O . PRO A 1 138 ? 4.137 -5.535 -11.573 1.00 98.06 138 PRO A O 1
ATOM 1076 N N . ARG A 1 139 ? 4.628 -6.991 -13.206 1.00 98.19 139 ARG A N 1
ATOM 1077 C CA . ARG A 1 139 ? 3.249 -7.480 -13.366 1.00 98.19 139 ARG A CA 1
ATOM 1078 C C . ARG A 1 139 ? 2.849 -8.372 -12.200 1.00 98.19 139 ARG A C 1
ATOM 1080 O O . ARG A 1 139 ? 1.735 -8.248 -11.703 1.00 98.19 139 ARG A O 1
ATOM 1087 N N . LYS A 1 140 ? 3.771 -9.207 -11.712 1.00 98.50 140 LYS A N 1
ATOM 1088 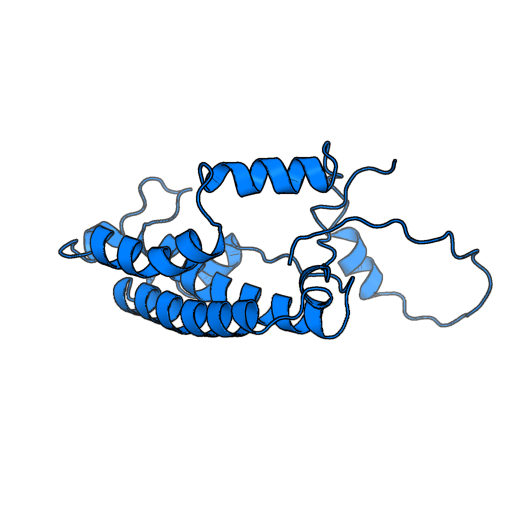C CA . LYS A 1 140 ? 3.542 -10.006 -10.499 1.00 98.50 140 LYS A CA 1
ATOM 1089 C C . LYS A 1 140 ? 3.429 -9.127 -9.255 1.00 98.50 140 LYS A C 1
ATOM 1091 O O . LYS A 1 140 ? 2.603 -9.419 -8.401 1.00 98.50 140 LYS A O 1
ATOM 1096 N N . SER A 1 141 ? 4.195 -8.038 -9.165 1.00 98.62 141 SER A N 1
ATOM 1097 C CA . SER A 1 141 ? 4.048 -7.068 -8.070 1.00 98.62 141 SER A CA 1
ATOM 1098 C C . SER A 1 141 ? 2.663 -6.411 -8.075 1.00 98.62 141 SER A C 1
ATOM 1100 O O . SER A 1 141 ? 2.034 -6.309 -7.026 1.00 98.62 141 SER A O 1
ATOM 1102 N N . VAL A 1 142 ? 2.142 -6.027 -9.248 1.00 98.75 142 VAL A N 1
ATOM 1103 C CA . VAL A 1 142 ? 0.768 -5.501 -9.364 1.00 98.75 142 VAL A CA 1
ATOM 1104 C C . VAL A 1 142 ? -0.275 -6.543 -8.963 1.00 98.75 142 VAL A C 1
ATOM 1106 O O . VAL A 1 142 ? -1.220 -6.202 -8.257 1.00 98.75 142 VAL A O 1
ATOM 1109 N N . GLU A 1 143 ? -0.092 -7.804 -9.350 1.00 98.56 143 GLU A N 1
ATOM 1110 C CA . GLU A 1 143 ? -1.002 -8.885 -8.962 1.00 98.56 143 GLU A CA 1
ATOM 1111 C C . GLU A 1 143 ? -0.982 -9.146 -7.447 1.00 98.56 143 GLU A C 1
ATOM 1113 O O . GLU A 1 143 ? -2.037 -9.234 -6.821 1.00 98.56 143 GLU A O 1
ATOM 1118 N N . GLN A 1 144 ? 0.200 -9.175 -6.820 1.00 98.69 144 GLN A N 1
ATOM 1119 C CA . GLN A 1 144 ? 0.315 -9.265 -5.360 1.00 98.69 144 GLN A CA 1
ATOM 1120 C C . GLN A 1 144 ? -0.392 -8.086 -4.685 1.00 98.69 144 GLN A C 1
ATOM 1122 O O . GLN A 1 144 ? -1.187 -8.286 -3.767 1.00 98.69 144 GLN A O 1
ATOM 1127 N N . PHE A 1 145 ? -0.141 -6.862 -5.158 1.00 98.75 145 PHE A N 1
ATOM 1128 C CA . PHE A 1 145 ? -0.825 -5.671 -4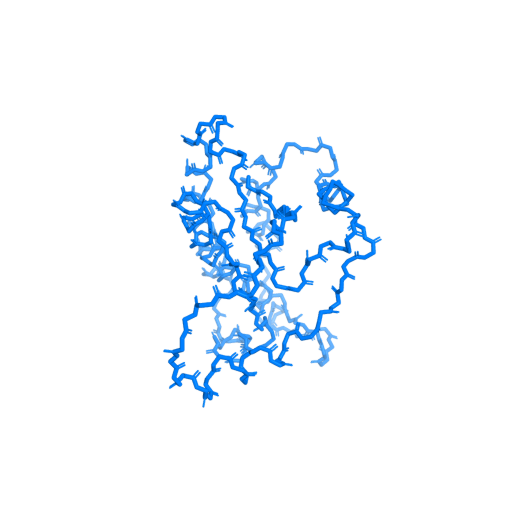.665 1.00 98.75 145 PHE A CA 1
ATOM 1129 C C . PHE A 1 145 ? -2.348 -5.816 -4.773 1.00 98.75 145 PHE A C 1
ATOM 1131 O O . PHE A 1 145 ? -3.046 -5.540 -3.801 1.00 98.75 145 PHE A O 1
ATOM 1138 N N . ARG A 1 146 ? -2.868 -6.281 -5.918 1.00 98.62 146 ARG A N 1
ATOM 1139 C CA . ARG A 1 146 ? -4.306 -6.488 -6.151 1.00 98.62 146 ARG A CA 1
ATOM 1140 C C . ARG A 1 146 ? -4.909 -7.448 -5.127 1.00 98.62 146 ARG A C 1
ATOM 1142 O O . ARG A 1 146 ? -5.872 -7.082 -4.458 1.00 98.62 146 ARG A O 1
ATOM 1149 N N . VAL A 1 147 ? -4.326 -8.637 -4.975 1.00 98.56 147 VAL A N 1
ATOM 1150 C CA . VAL A 1 147 ? -4.838 -9.684 -4.074 1.00 98.56 147 VAL A CA 1
ATOM 1151 C C . VAL A 1 147 ? -4.824 -9.219 -2.617 1.00 98.56 147 VAL A C 1
ATOM 1153 O O . VAL A 1 147 ? -5.827 -9.346 -1.911 1.00 98.56 147 VAL A O 1
ATOM 1156 N N . VAL A 1 148 ? -3.717 -8.627 -2.156 1.00 98.62 148 VAL A N 1
ATOM 1157 C CA . VAL A 1 148 ? -3.612 -8.150 -0.767 1.00 98.62 148 VAL A CA 1
ATOM 1158 C C . VAL A 1 148 ? -4.561 -6.972 -0.525 1.00 98.62 148 VAL A C 1
ATOM 1160 O O . VAL A 1 148 ? -5.240 -6.931 0.503 1.00 98.62 148 VAL A O 1
ATOM 1163 N N . ARG A 1 149 ? -4.688 -6.050 -1.489 1.00 98.44 149 ARG A N 1
ATOM 1164 C CA . ARG A 1 149 ? -5.630 -4.926 -1.422 1.00 98.44 149 ARG A CA 1
ATOM 1165 C C . ARG A 1 149 ? -7.079 -5.397 -1.332 1.00 98.44 149 ARG A C 1
ATOM 1167 O O . ARG A 1 149 ? -7.849 -4.823 -0.567 1.00 98.44 149 ARG A O 1
ATOM 1174 N N . GLU A 1 150 ? -7.468 -6.419 -2.088 1.00 98.44 150 GLU A N 1
ATOM 1175 C CA . GLU A 1 150 ? -8.818 -6.994 -2.027 1.00 98.44 150 GLU A CA 1
ATOM 1176 C C . GLU A 1 150 ? -9.122 -7.568 -0.640 1.00 98.44 150 GLU A C 1
ATOM 1178 O O . GLU A 1 150 ? -10.160 -7.240 -0.059 1.00 98.44 150 GLU A O 1
ATOM 1183 N N . ALA A 1 151 ? -8.190 -8.334 -0.065 1.00 98.31 151 ALA A N 1
ATOM 1184 C CA . ALA A 1 151 ? -8.323 -8.863 1.292 1.00 98.31 151 ALA A CA 1
ATOM 1185 C C . ALA A 1 151 ? -8.412 -7.742 2.345 1.00 98.31 151 ALA A C 1
ATOM 1187 O O . ALA A 1 151 ? -9.250 -7.780 3.248 1.00 98.31 151 ALA A O 1
ATOM 1188 N N . ASN A 1 152 ? -7.580 -6.710 2.208 1.00 98.31 152 ASN A N 1
ATOM 1189 C CA . ASN A 1 152 ? -7.581 -5.538 3.080 1.00 98.31 152 ASN A CA 1
ATOM 1190 C C . ASN A 1 152 ? -8.899 -4.749 2.989 1.00 98.31 152 ASN A C 1
ATOM 1192 O O . ASN A 1 152 ? -9.460 -4.354 4.011 1.00 98.31 152 ASN A O 1
ATOM 1196 N N . LEU A 1 153 ? -9.437 -4.551 1.784 1.00 98.25 153 LEU A N 1
ATOM 1197 C CA . LEU A 1 153 ? -10.719 -3.872 1.581 1.00 98.25 153 LEU A CA 1
ATOM 1198 C C . LEU A 1 153 ? -11.899 -4.683 2.115 1.00 98.25 153 LEU A C 1
ATOM 1200 O O . LEU A 1 153 ? -12.845 -4.086 2.625 1.00 98.25 153 LEU A O 1
ATOM 1204 N N . ALA A 1 154 ? -11.862 -6.013 2.003 1.00 98.19 154 ALA A N 1
ATOM 1205 C CA . ALA A 1 154 ? -12.878 -6.880 2.592 1.00 98.19 154 ALA A CA 1
ATOM 1206 C C . ALA A 1 154 ? -12.915 -6.725 4.120 1.00 98.19 154 ALA A C 1
ATOM 1208 O O . ALA A 1 154 ? -13.990 -6.499 4.673 1.00 98.19 154 ALA A O 1
ATOM 1209 N N . LEU A 1 155 ? -11.746 -6.730 4.776 1.00 98.00 155 LEU A N 1
ATOM 1210 C CA . LEU A 1 155 ? -11.633 -6.460 6.212 1.00 98.00 155 LEU A CA 1
ATOM 1211 C C . LEU A 1 155 ? -12.191 -5.078 6.573 1.00 98.00 155 LEU A C 1
ATOM 1213 O O . LEU A 1 155 ? -13.007 -4.964 7.476 1.00 98.00 155 LEU A O 1
ATOM 1217 N N . LEU A 1 156 ? -11.791 -4.021 5.859 1.00 96.94 156 LEU A N 1
ATOM 1218 C CA . LEU A 1 156 ? -12.269 -2.663 6.147 1.00 96.94 156 LEU A CA 1
ATOM 1219 C C . LEU A 1 156 ? -13.795 -2.545 6.022 1.00 96.94 156 LEU A C 1
ATOM 1221 O O . LEU A 1 156 ? -14.432 -1.882 6.838 1.00 96.94 156 LEU A O 1
ATOM 1225 N N . LYS A 1 157 ? -14.398 -3.207 5.028 1.00 96.94 157 LYS A N 1
ATOM 1226 C CA . LYS A 1 157 ? -15.856 -3.213 4.829 1.00 96.94 157 LYS A CA 1
ATOM 1227 C C . LYS A 1 157 ? -16.617 -3.962 5.924 1.00 96.94 157 LYS A C 1
ATOM 1229 O O . LYS A 1 157 ? -17.794 -3.673 6.105 1.00 96.94 157 LYS A O 1
ATOM 1234 N N . SER A 1 158 ? -15.984 -4.897 6.635 1.00 97.25 158 SER A N 1
ATOM 1235 C CA . SER A 1 158 ? -16.629 -5.648 7.719 1.00 97.25 158 SER A CA 1
ATOM 1236 C C . SER A 1 158 ? -16.548 -4.956 9.082 1.00 97.25 158 SER A C 1
ATOM 1238 O O . SER A 1 158 ? -17.129 -5.456 10.042 1.00 97.25 158 SER A O 1
ATOM 1240 N N . LEU A 1 159 ? -15.809 -3.847 9.204 1.00 97.62 159 LEU A N 1
ATOM 1241 C CA . LEU A 1 159 ? -15.607 -3.174 10.488 1.00 97.62 159 LEU A CA 1
ATOM 1242 C C . LEU A 1 159 ? -16.867 -2.449 10.965 1.00 97.62 159 LEU A C 1
ATOM 1244 O O . LEU A 1 159 ? -17.532 -1.744 10.202 1.00 97.62 159 LEU A O 1
ATOM 1248 N N . THR A 1 160 ? -17.133 -2.540 12.266 1.00 97.81 160 THR A N 1
ATOM 1249 C CA . THR A 1 160 ? -18.198 -1.769 12.919 1.00 97.81 160 THR A CA 1
ATOM 1250 C C . THR A 1 160 ? -17.834 -0.282 13.018 1.00 97.81 160 THR A C 1
ATOM 1252 O O . THR A 1 160 ? -16.650 0.076 13.014 1.00 97.81 160 THR A O 1
ATOM 1255 N N . PRO A 1 161 ? -18.819 0.621 13.199 1.00 96.56 161 PRO A N 1
ATOM 1256 C CA . PRO A 1 161 ? -18.542 2.041 13.423 1.00 96.56 161 PRO A CA 1
ATOM 1257 C C . PRO A 1 161 ? -17.599 2.317 14.604 1.00 96.56 161 PRO A C 1
ATOM 1259 O O . PRO A 1 161 ? -16.869 3.305 14.583 1.00 96.56 161 PRO A O 1
ATOM 1262 N N . GLN A 1 162 ? -17.587 1.458 15.631 1.00 96.19 162 GLN A N 1
ATOM 1263 C CA . GLN A 1 162 ? -16.677 1.590 16.770 1.00 96.19 162 GLN A CA 1
ATOM 1264 C C . GLN A 1 162 ? -15.244 1.185 16.406 1.00 96.19 162 GLN A C 1
ATOM 1266 O O . GLN A 1 162 ? -14.312 1.916 16.731 1.00 96.19 162 GLN A O 1
ATOM 1271 N N . GLN A 1 163 ? -15.064 0.088 15.665 1.00 96.44 163 GLN A N 1
ATOM 1272 C CA . GLN A 1 163 ? -13.745 -0.339 15.181 1.00 96.44 163 GLN A CA 1
ATOM 1273 C C . GLN A 1 163 ? -13.127 0.673 14.210 1.00 96.44 163 GLN A C 1
ATOM 1275 O O . GLN A 1 163 ? -11.914 0.873 14.198 1.00 96.44 163 GLN A O 1
ATOM 1280 N N . TRP A 1 164 ? -13.949 1.386 13.435 1.00 94.62 164 TRP A N 1
ATOM 1281 C CA . TRP A 1 164 ? -13.478 2.472 12.570 1.00 94.62 164 TRP A CA 1
ATOM 1282 C C . TRP A 1 164 ? -12.791 3.617 13.327 1.00 94.62 164 TRP A C 1
ATOM 1284 O O . TRP A 1 164 ? -11.950 4.302 12.729 1.00 94.62 164 TRP A O 1
ATOM 1294 N N . LYS A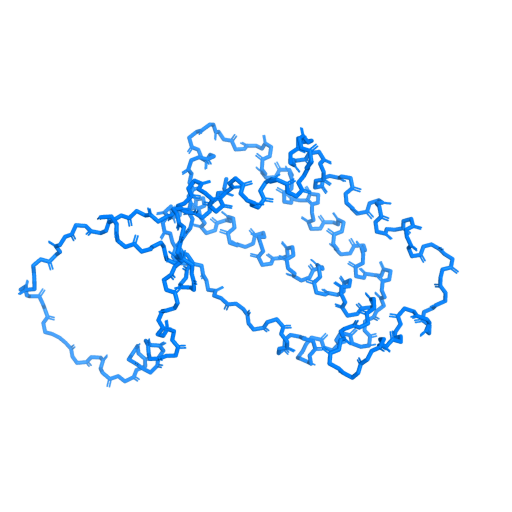 1 165 ? -13.106 3.787 14.621 1.00 92.81 165 LYS A N 1
ATOM 1295 C CA . LYS A 1 165 ? -12.487 4.770 15.525 1.00 92.81 165 LYS A CA 1
ATOM 1296 C C . LYS A 1 165 ? -11.146 4.299 16.101 1.00 92.81 165 LYS A C 1
ATOM 1298 O O . LYS A 1 165 ? -10.467 5.092 16.745 1.00 92.81 165 LYS A O 1
ATOM 1303 N N . HIS A 1 166 ? -10.749 3.042 15.892 1.00 94.88 166 HIS A N 1
ATOM 1304 C CA . HIS A 1 166 ? -9.436 2.560 16.321 1.00 94.88 166 HIS A CA 1
ATOM 1305 C C . HIS A 1 166 ? -8.311 3.208 15.503 1.00 94.88 166 HIS A C 1
ATOM 1307 O O . HIS A 1 166 ? -8.444 3.483 14.300 1.00 94.88 166 HIS A O 1
ATOM 1313 N N . TYR A 1 167 ? -7.190 3.442 16.179 1.00 90.81 167 TYR A N 1
ATOM 1314 C CA . TYR A 1 167 ? -6.023 4.140 15.655 1.00 90.81 167 TYR A CA 1
ATOM 1315 C C . TYR A 1 167 ? -4.730 3.456 16.104 1.00 90.81 167 TYR A C 1
ATOM 1317 O O . TYR A 1 167 ? -4.728 2.696 17.067 1.00 90.81 167 TYR A O 1
ATOM 1325 N N . GLY A 1 168 ? -3.632 3.731 15.404 1.00 89.69 168 GLY A N 1
ATOM 1326 C CA . GLY A 1 168 ? -2.279 3.371 15.835 1.00 89.69 168 GLY A CA 1
ATOM 1327 C C . GLY A 1 168 ? -1.438 4.622 16.071 1.00 89.69 168 GLY A C 1
ATOM 1328 O O . GLY A 1 168 ? -1.752 5.687 15.529 1.00 89.69 168 GLY A O 1
ATOM 1329 N N . MET A 1 169 ? -0.368 4.493 16.853 1.00 85.50 169 MET A N 1
ATOM 1330 C CA . MET A 1 169 ? 0.570 5.581 17.147 1.00 85.50 169 MET A CA 1
ATOM 1331 C C . MET A 1 169 ? 1.847 5.427 16.321 1.00 85.50 169 MET A C 1
ATOM 1333 O O . MET A 1 169 ? 2.579 4.456 16.475 1.00 85.50 169 MET A O 1
ATOM 1337 N N . HIS A 1 170 ? 2.135 6.376 15.434 1.00 76.69 170 HIS A N 1
ATOM 1338 C CA . HIS A 1 170 ? 3.331 6.325 14.589 1.00 76.69 170 HIS A CA 1
ATOM 1339 C C . HIS A 1 170 ? 4.462 7.129 15.231 1.00 76.69 170 HIS A C 1
ATOM 1341 O O . HIS A 1 170 ? 4.308 8.331 15.442 1.00 76.69 170 HIS A O 1
ATOM 1347 N N . SER A 1 171 ? 5.598 6.483 15.509 1.00 71.19 171 SER A N 1
ATOM 1348 C CA . SER A 1 171 ? 6.731 7.090 16.230 1.00 71.19 171 SER A CA 1
ATOM 1349 C C . SER A 1 171 ? 7.235 8.385 15.580 1.00 71.19 171 SER A C 1
ATOM 1351 O O . SER A 1 171 ? 7.492 9.361 16.271 1.00 71.19 171 SER A O 1
ATOM 1353 N N . GLU A 1 172 ? 7.295 8.419 14.248 1.00 66.12 172 GLU A N 1
ATOM 1354 C CA . GLU A 1 172 ? 7.766 9.583 13.473 1.00 66.12 172 GLU A CA 1
ATOM 1355 C C . GLU A 1 172 ? 6.703 10.669 13.232 1.00 66.12 172 GLU A C 1
ATOM 1357 O O . GLU A 1 172 ? 6.993 11.677 12.598 1.00 66.12 172 GLU A O 1
ATOM 1362 N N . ARG A 1 173 ? 5.445 10.452 13.641 1.00 61.00 173 ARG A N 1
ATOM 1363 C CA . ARG A 1 173 ? 4.314 11.346 13.318 1.00 61.00 173 ARG A CA 1
ATOM 1364 C C . ARG A 1 173 ? 3.514 11.736 14.555 1.00 61.00 173 ARG A C 1
ATOM 1366 O O . ARG A 1 173 ? 2.289 11.829 14.521 1.00 61.00 173 ARG A O 1
ATOM 1373 N N . ARG A 1 174 ? 4.210 11.924 15.672 1.00 57.28 174 ARG A N 1
ATOM 1374 C CA . ARG A 1 174 ? 3.598 12.433 16.898 1.00 57.28 174 ARG A CA 1
ATOM 1375 C C . ARG A 1 174 ? 3.220 13.902 16.669 1.00 57.28 174 ARG A C 1
ATOM 1377 O O . ARG A 1 174 ? 4.076 14.681 16.252 1.00 57.28 174 ARG A O 1
ATOM 1384 N N . ALA A 1 175 ? 1.958 14.273 16.893 1.00 47.53 175 ALA A N 1
ATOM 1385 C CA . ALA A 1 175 ? 1.591 15.689 16.921 1.00 47.53 175 ALA A CA 1
ATOM 1386 C C . ALA A 1 175 ? 2.335 16.378 18.071 1.00 47.53 175 ALA A C 1
ATOM 1388 O O . ALA A 1 175 ? 2.552 15.756 19.118 1.00 47.53 175 ALA A O 1
ATOM 1389 N N . GLY A 1 176 ? 2.755 17.627 17.852 1.00 41.56 176 GLY A N 1
ATOM 1390 C CA . GLY A 1 176 ? 3.214 18.490 18.938 1.00 41.56 176 GLY A CA 1
ATOM 1391 C C . GLY A 1 176 ? 2.135 18.597 20.017 1.00 41.56 176 GLY A C 1
ATOM 1392 O O . GLY A 1 176 ? 0.949 18.518 19.705 1.00 41.56 176 GLY A O 1
ATOM 1393 N N . ASN A 1 177 ? 2.556 18.685 21.279 1.00 36.44 177 ASN A N 1
ATOM 1394 C CA . ASN A 1 177 ? 1.643 18.820 22.411 1.00 36.44 177 ASN A CA 1
ATOM 1395 C C . ASN A 1 177 ? 0.757 20.065 22.222 1.00 36.44 177 ASN A C 1
ATOM 1397 O O . ASN A 1 177 ? 1.300 21.158 22.055 1.00 36.44 177 ASN A O 1
ATOM 1401 N N . ASP A 1 178 ? -0.561 19.876 22.285 1.00 34.25 178 ASP A N 1
ATOM 1402 C CA . ASP A 1 178 ? -1.481 20.904 22.781 1.00 34.25 178 ASP A CA 1
ATOM 1403 C C . ASP A 1 178 ? -1.406 20.925 24.317 1.00 34.25 178 ASP A C 1
ATOM 1405 O O . ASP A 1 178 ? -1.345 19.819 24.917 1.00 34.25 178 ASP A O 1
#

Radius of gyration: 19.49 Å; chains: 1; bounding box: 39×31×65 Å

pLDDT: mean 81.27, std 24.02, range [27.53, 98.75]

Secondary structure (DSSP, 8-state):
------PPP------------SHHHHHHHTT----BSS-HHHHHHHHHHTTTTS-HHHHHHHHHHHHHHHHTT--HHHHH--SSTTS--HHHHHHHHHHHHHHHHHHHHHHHHSTTPEEPP--HHHHHHHTTTTTS-HHHHHHHHHHHHHHHHHHHHH--TTGGG---EEGGGPBPP-

Sequence (178 aa):
MFLSPYVVPTMTLTDVTSPMTTTSAILAKRWETNAMNETAQQYIQRITANVEGKQPLAVQAATAKKLERIIKGVPTAKLRKRPAPDKWSVNEILAHLADTEIVVGFRMRLILDAPGTPVVAVDQDSWVTSGHYEKRDPRKSVEQFRVVREANLALLKSLTPQQWKHYGMHSERRAGND

Foldseek 3Di:
DAAAADDDPDPPDDDDDDDPPDDVVVVVVVLPEPADPDHSVRVVCVVCVVVVPDDPLVCLLCVLVVLCVVCPPPDVVQQLDAPDPPGGGVQLVLLLLLVVLVLVLVVLVVLLVPFAAERDDDPSVVCCVVVVSSPDDSVVSSVSNNVSSVVSSVVVVPDDPVSVPGHYHYSHHHHDDD